Protein AF-A0A915B8T1-F1 (afdb_monomer_lite)

Foldseek 3Di:
DDDDDPPPVVVVVVVVVVVVVVVVVVVVVVVVVVVVVVVVVVVVVVVVVVVVVVVVVVVVVVLVVLQVVFPDDPPDDDDDPVRSVVRSVVVVVVVVVVVCVVVVVDDDDDDDDDDDWDKDWDFDPPPDDDDDRDIDIDTDDDPPPQQQPWDQDPVRDTDGDHDDDDDDDD

InterPro domains:
  IPR011598 Myc-type, basic helix-loop-helix (bHLH) domain [PF00010] (44-95)
  IPR011598 Myc-type, basic helix-loop-helix (bHLH) domain [PS50888] (43-95)
  IPR011598 Myc-type, basic helix-loop-helix (bHLH) domain [SM00353] (49-101)
  IPR036638 Helix-loop-helix DNA-binding domain superfamily [G3DSA:4.10.280.10] (39-107)
  IPR036638 Helix-loop-helix DNA-binding domain superfamily [SSF47459] (42-107)
  IPR050283 E-box Binding Transcriptional Regulators [PTHR23349] (33-138)

Structure (mmCIF, N/CA/C/O backbone):
data_AF-A0A915B8T1-F1
#
_entry.id   AF-A0A915B8T1-F1
#
loop_
_atom_site.group_PDB
_atom_site.id
_atom_site.type_symbol
_atom_site.label_atom_id
_atom_site.label_alt_id
_atom_site.label_comp_id
_atom_site.label_asym_id
_atom_site.label_entity_id
_atom_site.label_seq_id
_atom_site.pdbx_PDB_ins_code
_atom_site.Cartn_x
_atom_site.Cartn_y
_atom_site.Cartn_z
_atom_site.occupancy
_atom_site.B_iso_or_equiv
_atom_site.auth_seq_id
_atom_site.auth_comp_id
_atom_site.auth_asym_id
_atom_site.auth_atom_id
_atom_site.pdbx_PDB_model_num
ATOM 1 N N . MET A 1 1 ? 59.024 -26.993 -67.567 1.00 38.72 1 MET A N 1
ATOM 2 C CA . MET A 1 1 ? 59.458 -25.854 -66.727 1.00 38.72 1 MET A CA 1
ATOM 3 C C . MET A 1 1 ? 58.407 -24.770 -66.913 1.00 38.72 1 MET A C 1
ATOM 5 O O . MET A 1 1 ? 58.178 -24.388 -68.047 1.00 38.72 1 MET A O 1
ATOM 9 N N . GLN A 1 2 ? 57.483 -24.657 -65.951 1.00 44.25 2 GLN A N 1
ATOM 10 C CA . GLN A 1 2 ? 57.445 -23.575 -64.942 1.00 44.25 2 GLN A CA 1
ATOM 11 C C . GLN A 1 2 ? 57.062 -22.229 -65.596 1.00 44.25 2 GLN A C 1
ATOM 13 O O . GLN A 1 2 ? 57.740 -21.796 -66.510 1.00 44.25 2 GLN A O 1
ATOM 18 N N . SER A 1 3 ? 55.990 -21.526 -65.237 1.00 42.97 3 SER A N 1
ATOM 19 C CA . SER A 1 3 ? 55.201 -21.568 -64.009 1.00 42.97 3 SER A CA 1
ATOM 20 C C . SER A 1 3 ? 53.776 -21.079 -64.267 1.00 42.97 3 SER A C 1
ATOM 22 O O . SER A 1 3 ? 53.536 -20.129 -65.010 1.00 42.97 3 SER A O 1
ATOM 24 N N . SER A 1 4 ? 52.844 -21.748 -63.600 1.00 57.84 4 SER A N 1
ATOM 25 C CA . SER A 1 4 ? 51.565 -21.211 -63.153 1.00 57.84 4 SER A CA 1
ATOM 26 C C . SER A 1 4 ? 51.765 -19.958 -62.276 1.00 57.84 4 SER A C 1
ATOM 28 O O . SER A 1 4 ? 52.870 -19.704 -61.809 1.00 57.84 4 SER A O 1
ATOM 30 N N . ASP A 1 5 ? 50.681 -19.209 -62.033 1.00 55.56 5 ASP A N 1
ATOM 31 C CA . ASP A 1 5 ? 50.481 -18.306 -60.870 1.00 55.56 5 ASP A CA 1
ATOM 32 C C . ASP A 1 5 ? 50.249 -16.804 -61.143 1.00 55.56 5 ASP A C 1
ATOM 34 O O . ASP A 1 5 ? 50.301 -15.985 -60.230 1.00 55.56 5 ASP A O 1
ATOM 38 N N . GLY A 1 6 ? 49.830 -16.416 -62.354 1.00 52.06 6 GLY A N 1
ATOM 39 C CA . GLY A 1 6 ? 49.319 -15.052 -62.614 1.00 52.06 6 GLY A CA 1
ATOM 40 C C . GLY A 1 6 ? 47.883 -14.785 -62.116 1.00 52.06 6 GLY A C 1
ATOM 41 O O . GLY A 1 6 ? 47.518 -13.649 -61.819 1.00 52.06 6 GLY A O 1
ATOM 42 N N . PHE A 1 7 ? 47.057 -15.830 -61.980 1.00 52.12 7 PHE A N 1
ATOM 43 C CA . PHE A 1 7 ? 45.662 -15.725 -61.512 1.00 52.12 7 PHE A CA 1
ATOM 44 C C . PHE A 1 7 ? 45.503 -15.871 -59.990 1.00 52.12 7 PHE A C 1
ATOM 46 O O . PHE A 1 7 ? 44.455 -15.527 -59.443 1.00 52.12 7 PHE A O 1
ATOM 53 N N . SER A 1 8 ? 46.544 -16.338 -59.295 1.00 57.72 8 SER A N 1
ATOM 54 C CA . SER A 1 8 ? 46.493 -16.642 -57.861 1.00 57.72 8 SER A CA 1
ATOM 55 C C . SER A 1 8 ? 46.505 -15.371 -57.003 1.00 57.72 8 SER A C 1
ATOM 57 O O . SER A 1 8 ? 45.680 -15.207 -56.107 1.00 57.72 8 SER A O 1
ATOM 59 N N . PHE A 1 9 ? 47.348 -14.392 -57.346 1.00 55.56 9 PHE A N 1
ATOM 60 C CA . PHE A 1 9 ? 47.529 -13.192 -56.521 1.00 55.56 9 PHE A CA 1
ATOM 61 C C . PHE A 1 9 ? 46.304 -12.263 -56.523 1.00 55.56 9 PHE A C 1
ATOM 63 O O . PHE A 1 9 ? 45.905 -11.742 -55.482 1.00 55.56 9 PHE A O 1
ATOM 70 N N . LYS A 1 10 ? 45.651 -12.099 -57.682 1.00 56.44 10 LYS A N 1
ATOM 71 C CA . LYS A 1 10 ? 44.445 -11.264 -57.815 1.00 56.44 10 LYS A CA 1
ATOM 72 C C . LYS A 1 10 ? 43.227 -11.915 -57.146 1.00 56.44 10 LYS A C 1
ATOM 74 O O . LYS A 1 10 ? 42.432 -11.209 -56.535 1.00 56.44 10 LYS A O 1
ATOM 79 N N . ARG A 1 11 ? 43.116 -13.252 -57.194 1.00 57.50 11 ARG A N 1
ATOM 80 C CA . ARG A 1 11 ? 42.087 -14.025 -56.471 1.00 57.50 11 ARG A CA 1
ATOM 81 C C . ARG A 1 11 ? 42.292 -13.936 -54.956 1.00 57.50 11 ARG A C 1
ATOM 83 O O . ARG A 1 11 ? 41.358 -13.612 -54.237 1.00 57.50 11 ARG A O 1
ATOM 90 N N . MET A 1 12 ? 43.530 -14.100 -54.493 1.00 60.31 12 MET A N 1
ATOM 91 C CA . MET A 1 12 ? 43.881 -14.058 -53.073 1.00 60.31 12 MET A CA 1
ATOM 92 C C . MET A 1 12 ? 43.711 -12.656 -52.457 1.00 60.31 12 MET A C 1
ATOM 94 O O . MET A 1 12 ? 43.267 -12.541 -51.316 1.00 60.31 12 MET A O 1
ATOM 98 N N . TYR A 1 13 ? 43.997 -11.585 -53.210 1.00 56.62 13 TYR A N 1
ATOM 99 C CA . TYR A 1 13 ? 43.769 -10.204 -52.762 1.00 56.62 13 TYR A CA 1
ATOM 100 C C . TYR A 1 13 ? 42.272 -9.875 -52.645 1.00 56.62 13 TYR A C 1
ATOM 102 O O . TYR A 1 13 ? 41.837 -9.310 -51.644 1.00 56.62 13 TYR A O 1
ATOM 110 N N . VAL A 1 14 ? 41.458 -10.290 -53.623 1.00 60.22 14 VAL A N 1
ATOM 111 C CA . VAL A 1 14 ? 39.993 -10.133 -53.580 1.00 60.22 14 VAL A CA 1
ATOM 112 C C . VAL A 1 14 ? 39.389 -10.953 -52.430 1.00 60.22 14 VAL A C 1
ATOM 114 O O . VAL A 1 14 ? 38.585 -10.426 -51.659 1.00 60.22 14 VAL A O 1
ATOM 117 N N . ASP A 1 15 ? 39.852 -12.188 -52.219 1.00 59.50 15 ASP A N 1
ATOM 118 C CA . ASP A 1 15 ? 39.432 -13.030 -51.094 1.00 59.50 15 ASP A CA 1
ATOM 119 C C . ASP A 1 15 ? 39.835 -12.431 -49.733 1.00 59.50 15 ASP A C 1
ATOM 121 O O . ASP A 1 15 ? 39.078 -12.540 -48.768 1.00 59.50 15 ASP A O 1
ATOM 125 N N . HIS A 1 16 ? 40.986 -11.754 -49.635 1.00 58.28 16 HIS A N 1
ATOM 126 C CA . HIS A 1 16 ? 41.412 -11.049 -48.420 1.00 58.28 16 HIS A CA 1
ATOM 127 C C . HIS A 1 16 ? 40.513 -9.835 -48.109 1.00 58.28 16 HIS A C 1
ATOM 129 O O . HIS A 1 16 ? 40.117 -9.641 -46.958 1.00 58.28 16 HIS A O 1
ATOM 135 N N . ILE A 1 17 ? 40.106 -9.065 -49.127 1.00 57.09 17 ILE A N 1
ATOM 136 C CA . ILE A 1 17 ? 39.180 -7.927 -48.978 1.00 57.09 17 ILE A CA 1
ATOM 137 C C . ILE A 1 17 ? 37.771 -8.393 -48.569 1.00 57.09 17 ILE A C 1
ATOM 139 O O . ILE A 1 17 ? 37.192 -7.834 -47.636 1.00 57.09 17 ILE A O 1
ATOM 143 N N . HIS A 1 18 ? 37.230 -9.453 -49.184 1.00 56.44 18 HIS A N 1
ATOM 144 C CA . HIS A 1 18 ? 35.924 -10.009 -48.797 1.00 56.44 18 HIS A CA 1
ATOM 145 C C . HIS A 1 18 ? 35.942 -10.651 -47.402 1.00 56.44 18 HIS A C 1
ATOM 147 O O . HIS A 1 18 ? 34.967 -10.526 -46.656 1.00 56.44 18 HIS A O 1
ATOM 153 N N . ARG A 1 19 ? 37.053 -11.291 -47.008 1.00 52.97 19 ARG A N 1
ATOM 154 C CA . ARG A 1 19 ? 37.234 -11.859 -45.662 1.00 52.97 19 ARG A CA 1
ATOM 155 C C . ARG A 1 19 ? 37.284 -10.760 -44.595 1.00 52.97 19 ARG A C 1
ATOM 157 O O . ARG A 1 19 ? 36.592 -10.875 -43.588 1.00 52.97 19 ARG A O 1
ATOM 164 N N . ASN A 1 20 ? 37.992 -9.658 -44.847 1.00 51.53 20 ASN A N 1
ATOM 165 C CA . ASN A 1 20 ? 38.038 -8.506 -43.938 1.00 51.53 20 ASN A CA 1
ATOM 166 C C . ASN A 1 20 ? 36.693 -7.754 -43.859 1.00 51.53 20 ASN A C 1
ATOM 168 O O . ASN A 1 20 ? 36.272 -7.359 -42.771 1.00 51.53 20 ASN A O 1
ATOM 172 N N . ALA A 1 21 ? 35.962 -7.625 -44.974 1.00 58.53 21 ALA A N 1
ATOM 173 C CA . ALA A 1 21 ? 34.610 -7.056 -44.991 1.00 58.53 21 ALA A CA 1
ATOM 174 C C . ALA A 1 21 ? 33.585 -7.939 -44.248 1.00 58.53 21 ALA A C 1
ATOM 176 O O . ALA A 1 21 ? 32.728 -7.431 -43.526 1.00 58.53 21 ALA A O 1
ATOM 177 N N . SER A 1 22 ? 33.696 -9.267 -44.370 1.00 59.44 22 SER A N 1
ATOM 178 C CA . SER A 1 22 ? 32.875 -10.242 -43.637 1.00 59.44 22 SER A CA 1
ATOM 179 C C . SER A 1 22 ? 33.086 -10.149 -42.120 1.00 59.44 22 SER A C 1
ATOM 181 O O . SER A 1 22 ? 32.117 -10.084 -41.360 1.00 59.44 22 SER A O 1
ATOM 183 N N . VAL A 1 23 ? 34.342 -10.036 -41.670 1.00 61.66 23 VAL A N 1
ATOM 184 C CA . VAL A 1 23 ? 34.683 -9.858 -40.248 1.00 61.66 23 VAL A CA 1
ATOM 185 C C . VAL A 1 23 ? 34.168 -8.515 -39.709 1.00 61.66 23 VAL A C 1
ATOM 187 O O . VAL A 1 23 ? 33.579 -8.475 -38.626 1.00 61.66 23 VAL A O 1
ATOM 190 N N . GLY A 1 24 ? 34.294 -7.426 -40.478 1.00 65.31 24 GLY A N 1
ATOM 191 C CA . GLY A 1 24 ? 33.720 -6.120 -40.125 1.00 65.31 24 GLY A CA 1
ATOM 192 C C . GLY A 1 24 ? 32.191 -6.152 -39.990 1.00 65.31 24 GLY A C 1
ATOM 193 O O . GLY A 1 24 ? 31.633 -5.646 -39.012 1.00 65.31 24 GLY A O 1
ATOM 194 N N . ASN A 1 25 ? 31.507 -6.828 -40.916 1.00 73.19 25 ASN A N 1
ATOM 195 C CA . ASN A 1 25 ? 30.053 -7.001 -40.886 1.00 73.19 25 ASN A CA 1
ATOM 196 C C . ASN A 1 25 ? 29.586 -7.875 -39.710 1.00 73.19 25 ASN A C 1
ATOM 198 O O . ASN A 1 25 ? 28.577 -7.561 -39.070 1.00 73.19 25 ASN A O 1
ATOM 202 N N . ALA A 1 26 ? 30.331 -8.931 -39.372 1.00 75.19 26 ALA A N 1
ATOM 203 C CA . ALA A 1 26 ? 30.049 -9.784 -38.220 1.00 75.19 26 ALA A CA 1
ATOM 204 C C . ALA A 1 26 ? 30.189 -9.021 -36.890 1.00 75.19 26 ALA A C 1
ATOM 206 O O . ALA A 1 26 ? 29.285 -9.082 -36.052 1.00 75.19 26 ALA A O 1
ATOM 207 N N . CYS A 1 27 ? 31.255 -8.231 -36.718 1.00 74.69 27 CYS A N 1
ATOM 208 C CA . CYS A 1 27 ? 31.440 -7.368 -35.545 1.00 74.69 27 CYS A CA 1
ATOM 209 C C . CYS A 1 27 ? 30.284 -6.371 -35.372 1.00 74.69 27 CYS A C 1
ATOM 211 O O . CYS A 1 27 ? 29.741 -6.227 -34.272 1.00 74.69 27 CYS A O 1
ATOM 213 N N . MET A 1 28 ? 29.845 -5.732 -36.460 1.00 77.75 28 MET A N 1
ATOM 214 C CA . MET A 1 28 ? 28.711 -4.802 -36.435 1.00 77.75 28 MET A CA 1
ATOM 215 C C . MET A 1 28 ? 27.384 -5.504 -36.095 1.00 77.75 28 MET A C 1
ATOM 217 O O . MET A 1 28 ? 26.573 -4.964 -35.339 1.00 77.75 28 MET A O 1
ATOM 221 N N . ALA A 1 29 ? 27.161 -6.727 -36.586 1.00 75.75 29 ALA A N 1
ATOM 222 C CA . ALA A 1 29 ? 25.974 -7.521 -36.264 1.00 75.75 29 ALA A CA 1
ATOM 223 C C . ALA A 1 29 ? 25.945 -7.985 -34.794 1.00 75.75 29 ALA A C 1
ATOM 225 O O . ALA A 1 29 ? 24.892 -7.927 -34.150 1.00 75.75 29 ALA A O 1
ATOM 226 N N . ILE A 1 30 ? 27.090 -8.396 -34.237 1.00 74.88 30 ILE A N 1
ATOM 227 C CA . ILE A 1 30 ? 27.229 -8.764 -32.818 1.00 74.88 30 ILE A CA 1
ATOM 228 C C . ILE A 1 30 ? 26.944 -7.551 -31.926 1.00 74.88 30 ILE A C 1
ATOM 230 O O . ILE A 1 30 ? 26.189 -7.664 -30.957 1.00 74.88 30 ILE A O 1
ATOM 234 N N . ARG A 1 31 ? 27.477 -6.373 -32.280 1.00 74.31 31 ARG A N 1
ATOM 235 C CA . ARG A 1 31 ? 27.239 -5.137 -31.524 1.00 74.31 31 ARG A CA 1
ATOM 236 C C . ARG A 1 31 ? 25.763 -4.738 -31.527 1.00 74.31 31 ARG A C 1
ATOM 238 O O . ARG A 1 31 ? 25.204 -4.519 -30.458 1.00 74.31 31 ARG A O 1
ATOM 245 N N . ARG A 1 32 ? 25.098 -4.786 -32.688 1.00 74.06 32 ARG A N 1
ATOM 246 C CA . ARG A 1 32 ? 23.647 -4.540 -32.809 1.00 74.06 32 ARG A CA 1
ATOM 247 C C . ARG A 1 32 ? 22.803 -5.533 -32.008 1.00 74.06 32 ARG A C 1
ATOM 249 O O . ARG A 1 32 ? 21.825 -5.133 -31.384 1.00 74.06 32 ARG A O 1
ATOM 256 N N . ARG A 1 33 ? 23.160 -6.825 -31.983 1.00 73.69 33 ARG A N 1
ATOM 257 C CA . ARG A 1 33 ? 22.471 -7.818 -31.133 1.00 73.69 33 ARG A CA 1
ATOM 258 C C . ARG A 1 33 ? 22.657 -7.517 -29.646 1.00 73.69 33 ARG A C 1
ATOM 260 O O . ARG A 1 33 ? 21.688 -7.613 -28.898 1.00 73.69 33 ARG A O 1
ATOM 267 N N . LYS A 1 34 ? 23.860 -7.119 -29.222 1.00 72.81 34 LYS A N 1
ATOM 268 C CA . LYS A 1 34 ? 24.146 -6.724 -27.833 1.00 72.81 34 LYS A CA 1
ATOM 269 C C . LYS A 1 34 ? 23.391 -5.454 -27.430 1.00 72.81 34 LYS A C 1
ATOM 271 O O . LYS A 1 34 ? 22.813 -5.417 -26.348 1.00 72.81 34 LYS A O 1
ATOM 276 N N . GLU A 1 35 ? 23.335 -4.454 -28.305 1.00 72.06 35 GLU A N 1
ATOM 277 C CA . GLU A 1 35 ? 22.551 -3.225 -28.116 1.00 72.06 35 GLU A CA 1
ATOM 278 C C . GLU A 1 35 ? 21.050 -3.548 -28.015 1.00 72.06 35 GLU A C 1
ATOM 280 O O . GLU A 1 35 ? 20.410 -3.184 -27.031 1.00 72.06 35 GLU A O 1
ATOM 285 N N . LYS A 1 36 ? 20.512 -4.359 -28.935 1.00 73.62 36 LYS A N 1
ATOM 286 C CA . LYS A 1 36 ? 19.110 -4.809 -28.901 1.00 73.62 36 LYS A CA 1
ATOM 287 C C . LYS A 1 36 ? 18.789 -5.633 -27.647 1.00 73.62 36 LYS A C 1
ATOM 289 O O . LYS A 1 36 ? 17.733 -5.455 -27.046 1.00 73.62 36 LYS A O 1
ATOM 294 N N . SER A 1 37 ? 19.708 -6.492 -27.202 1.00 81.38 37 SER A N 1
ATOM 295 C CA . SER A 1 37 ? 19.582 -7.236 -25.941 1.00 81.38 37 SER A CA 1
ATOM 296 C C . SER A 1 37 ? 19.590 -6.307 -24.721 1.00 81.38 37 SER A C 1
ATOM 298 O O . SER A 1 37 ? 18.810 -6.504 -23.789 1.00 81.38 37 SER A O 1
ATOM 300 N N . SER A 1 38 ? 20.436 -5.274 -24.730 1.00 87.69 38 SER A N 1
ATOM 301 C CA . SER A 1 38 ? 20.497 -4.248 -23.682 1.00 87.69 38 SER A CA 1
ATOM 302 C C . SER A 1 38 ? 19.210 -3.419 -23.621 1.00 87.69 38 SER A C 1
ATOM 304 O O . SER A 1 38 ? 18.690 -3.139 -22.540 1.00 87.69 38 SER A O 1
ATOM 306 N N . GLU A 1 39 ? 18.628 -3.078 -24.772 1.00 89.75 39 GLU A N 1
ATOM 307 C CA . GLU A 1 39 ? 17.337 -2.392 -24.848 1.00 89.75 39 GLU A CA 1
ATOM 308 C C . GLU A 1 39 ? 16.194 -3.236 -24.281 1.00 89.75 39 GLU A C 1
ATOM 310 O O . GLU A 1 39 ? 15.382 -2.722 -23.508 1.00 89.75 39 GLU A O 1
ATOM 315 N N . VAL A 1 40 ? 16.134 -4.528 -24.622 1.00 89.75 40 VAL A N 1
ATOM 316 C CA . VAL A 1 40 ? 15.124 -5.455 -24.085 1.00 89.75 40 VAL A CA 1
ATOM 317 C C . VAL A 1 40 ? 15.256 -5.570 -22.566 1.00 89.75 40 VAL A C 1
ATOM 319 O O . VAL A 1 40 ? 14.264 -5.394 -21.857 1.00 89.75 40 VAL A O 1
ATOM 322 N N . MET A 1 41 ? 16.474 -5.759 -22.053 1.00 91.94 41 MET A N 1
ATOM 323 C CA . MET A 1 41 ? 16.747 -5.782 -20.612 1.00 91.94 41 MET A CA 1
ATOM 324 C C . MET A 1 41 ? 16.321 -4.467 -19.936 1.00 91.94 41 MET A C 1
ATOM 326 O O . MET A 1 41 ? 15.676 -4.474 -18.887 1.00 91.94 41 MET A O 1
ATOM 330 N N . ASN A 1 42 ? 16.614 -3.317 -20.550 1.00 94.25 42 ASN A N 1
ATOM 331 C CA . ASN A 1 42 ? 16.199 -2.017 -20.028 1.00 94.25 42 ASN A CA 1
ATOM 332 C C . ASN A 1 42 ? 14.675 -1.849 -20.005 1.00 94.25 42 ASN A C 1
ATOM 334 O O . ASN A 1 42 ? 14.142 -1.306 -19.035 1.00 94.25 42 ASN A O 1
ATOM 338 N N . ARG A 1 43 ? 13.958 -2.325 -21.029 1.00 94.50 43 ARG A N 1
ATOM 339 C CA . ARG A 1 43 ? 12.485 -2.320 -21.047 1.00 94.50 43 ARG A CA 1
ATOM 340 C C . ARG A 1 43 ? 11.913 -3.208 -19.945 1.00 94.50 43 ARG A C 1
ATOM 342 O O . ARG A 1 43 ? 11.014 -2.769 -19.232 1.00 94.50 43 ARG A O 1
ATOM 349 N N . GLN A 1 44 ? 12.464 -4.406 -19.753 1.00 95.06 44 GLN A N 1
ATOM 350 C CA . GLN A 1 44 ? 12.051 -5.318 -18.682 1.00 95.06 44 GLN A CA 1
ATOM 351 C C . GLN A 1 44 ? 12.276 -4.707 -17.297 1.00 95.06 44 GLN A C 1
ATOM 353 O O . GLN A 1 44 ? 11.366 -4.723 -16.469 1.00 95.06 44 GLN A O 1
ATOM 358 N N . ARG A 1 45 ? 13.443 -4.094 -17.067 1.00 96.50 45 ARG A N 1
ATOM 359 C CA . ARG A 1 45 ? 13.752 -3.386 -15.819 1.00 96.50 45 ARG A CA 1
ATOM 360 C C . ARG A 1 45 ? 12.787 -2.229 -15.567 1.00 96.50 45 ARG A C 1
ATOM 362 O O . ARG A 1 45 ? 12.251 -2.114 -14.471 1.00 96.50 45 ARG A O 1
ATOM 369 N N . LYS A 1 46 ? 12.506 -1.399 -16.580 1.00 97.38 46 LYS A N 1
ATOM 370 C CA . LYS A 1 46 ? 11.514 -0.313 -16.474 1.00 97.38 46 LYS A CA 1
ATOM 371 C C . LYS A 1 46 ? 10.121 -0.851 -16.135 1.00 97.38 46 LYS A C 1
ATOM 373 O O . LYS A 1 46 ? 9.472 -0.322 -15.238 1.00 97.38 46 LYS A O 1
ATOM 378 N N . ALA A 1 47 ? 9.687 -1.921 -16.801 1.00 97.31 47 ALA A N 1
ATOM 379 C CA . ALA A 1 47 ? 8.402 -2.556 -16.526 1.00 97.31 47 ALA A CA 1
ATOM 380 C C . ALA A 1 47 ? 8.335 -3.139 -15.103 1.00 97.31 47 ALA A C 1
ATOM 382 O O . ALA A 1 47 ? 7.317 -2.993 -14.429 1.00 97.31 47 ALA A O 1
ATOM 383 N N . ALA A 1 48 ? 9.414 -3.763 -14.623 1.00 96.94 48 ALA A N 1
ATOM 384 C CA . ALA A 1 48 ? 9.507 -4.272 -13.257 1.00 96.94 48 ALA A CA 1
ATOM 385 C C . ALA A 1 48 ? 9.440 -3.144 -12.217 1.00 96.94 48 ALA A C 1
ATOM 387 O O . ALA A 1 48 ? 8.643 -3.227 -11.284 1.00 96.94 48 ALA A O 1
ATOM 388 N N . ASN A 1 49 ? 10.196 -2.062 -12.423 1.00 98.31 49 ASN A N 1
ATOM 389 C CA . ASN A 1 49 ? 10.178 -0.894 -11.544 1.00 98.31 49 ASN A CA 1
ATOM 390 C C . ASN A 1 49 ? 8.786 -0.260 -11.470 1.00 98.31 49 ASN A C 1
ATOM 392 O O . ASN A 1 49 ? 8.329 0.100 -10.389 1.00 98.31 49 ASN A O 1
ATOM 396 N N . GLU A 1 50 ? 8.085 -0.155 -12.601 1.00 98.12 50 GLU A N 1
ATOM 397 C CA . GLU A 1 50 ? 6.729 0.394 -12.628 1.00 98.12 50 GLU A CA 1
ATOM 398 C C . GLU A 1 50 ? 5.732 -0.497 -11.874 1.00 98.12 50 GLU A C 1
ATOM 400 O O . GLU A 1 50 ? 4.878 0.009 -11.144 1.00 98.12 50 GLU A O 1
ATOM 405 N N . ARG A 1 51 ? 5.853 -1.826 -11.987 1.00 98.38 51 ARG A N 1
ATOM 406 C CA . ARG A 1 51 ? 5.035 -2.760 -11.196 1.00 98.38 51 ARG A CA 1
ATOM 407 C C . ARG A 1 51 ? 5.277 -2.595 -9.701 1.00 98.38 51 ARG A C 1
ATOM 409 O O . ARG A 1 51 ? 4.310 -2.494 -8.948 1.00 98.38 51 ARG A O 1
ATOM 416 N N . GLU A 1 52 ? 6.535 -2.516 -9.274 1.00 98.06 52 GLU A N 1
ATOM 417 C CA . GLU A 1 52 ? 6.853 -2.333 -7.856 1.00 98.06 52 GLU A CA 1
ATOM 418 C C . GLU A 1 52 ? 6.384 -0.966 -7.347 1.00 98.06 52 GLU A C 1
ATOM 420 O O . GLU A 1 52 ? 5.803 -0.869 -6.268 1.00 98.06 52 GLU A O 1
ATOM 425 N N . ARG A 1 53 ? 6.510 0.089 -8.160 1.00 98.56 53 ARG A N 1
ATOM 426 C CA . ARG A 1 53 ? 5.967 1.414 -7.836 1.00 98.56 53 ARG A CA 1
ATOM 427 C C . ARG A 1 53 ? 4.453 1.366 -7.627 1.00 98.56 53 ARG A C 1
ATOM 429 O O . ARG A 1 53 ? 3.952 1.938 -6.659 1.00 98.56 53 ARG A O 1
ATOM 436 N N . LYS A 1 54 ? 3.718 0.660 -8.495 1.00 98.38 54 LYS A N 1
ATOM 437 C CA . LYS A 1 54 ? 2.267 0.449 -8.347 1.00 98.38 54 LYS A CA 1
ATOM 438 C C . LYS A 1 54 ? 1.932 -0.351 -7.088 1.00 98.38 54 LYS A C 1
ATOM 440 O O . LYS A 1 54 ? 1.046 0.058 -6.338 1.00 98.38 54 LYS A O 1
ATOM 445 N N . ARG A 1 55 ? 2.664 -1.436 -6.817 1.00 98.38 55 ARG A N 1
ATOM 446 C CA . ARG A 1 55 ? 2.513 -2.239 -5.593 1.00 98.38 55 ARG A CA 1
ATOM 447 C C . ARG A 1 55 ? 2.717 -1.378 -4.344 1.00 98.38 55 ARG A C 1
ATOM 449 O O . ARG A 1 55 ? 1.846 -1.347 -3.477 1.00 98.38 55 ARG A O 1
ATOM 456 N N . MET A 1 56 ? 3.802 -0.608 -4.288 1.00 98.50 56 MET A N 1
ATOM 457 C CA . MET A 1 56 ? 4.105 0.279 -3.163 1.00 98.50 56 MET A CA 1
ATOM 458 C C . MET A 1 56 ? 3.076 1.410 -3.016 1.00 98.50 56 MET A C 1
A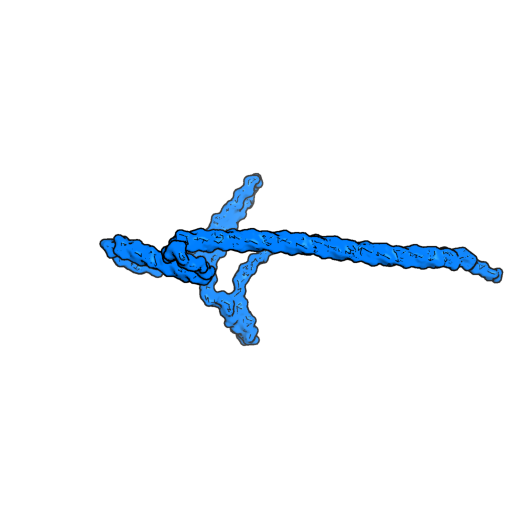TOM 460 O O . MET A 1 56 ? 2.683 1.745 -1.901 1.00 98.50 56 MET A O 1
ATOM 464 N N . CYS A 1 57 ? 2.580 1.970 -4.126 1.00 98.12 57 CYS A N 1
ATOM 465 C CA . CYS A 1 57 ? 1.491 2.949 -4.107 1.00 98.12 57 CYS A CA 1
ATOM 466 C C . CYS A 1 57 ? 0.217 2.362 -3.480 1.00 98.12 57 CYS A C 1
ATOM 468 O O . CYS A 1 57 ? -0.400 3.014 -2.639 1.00 98.12 57 CYS A O 1
ATOM 470 N N . SER A 1 58 ? -0.147 1.122 -3.826 1.00 98.19 58 SER A N 1
ATOM 471 C CA . SER A 1 58 ? -1.288 0.424 -3.219 1.00 98.19 58 SER A CA 1
ATOM 472 C C . SER A 1 58 ? -1.108 0.229 -1.711 1.00 98.19 58 SER A C 1
ATOM 474 O O . SER A 1 58 ? -2.034 0.483 -0.943 1.00 98.19 58 SER A O 1
ATOM 476 N N . ILE A 1 59 ? 0.094 -0.155 -1.273 1.00 97.88 59 ILE A N 1
ATOM 477 C CA . ILE A 1 59 ? 0.421 -0.295 0.154 1.00 97.88 59 ILE A CA 1
ATOM 478 C C . ILE A 1 59 ? 0.284 1.052 0.872 1.00 97.88 59 ILE A C 1
ATOM 480 O O . ILE A 1 59 ? -0.371 1.136 1.908 1.00 97.88 59 ILE A O 1
ATOM 484 N N . ASN A 1 60 ? 0.851 2.122 0.310 1.00 97.56 60 ASN A N 1
ATOM 485 C CA . ASN A 1 60 ? 0.783 3.454 0.912 1.00 97.56 60 ASN A CA 1
ATOM 486 C C . ASN A 1 60 ? -0.666 3.966 1.010 1.00 97.56 60 ASN A C 1
ATOM 488 O O . ASN A 1 60 ? -1.039 4.505 2.047 1.00 97.56 60 ASN A O 1
ATOM 492 N N . LYS A 1 61 ? -1.508 3.703 -0.001 1.00 97.56 61 LYS A N 1
ATOM 493 C CA . LYS A 1 61 ? -2.955 3.981 0.069 1.00 97.56 61 LYS A CA 1
ATOM 494 C C . LYS A 1 61 ? -3.636 3.216 1.210 1.00 97.56 61 LYS A C 1
ATOM 496 O O . LYS A 1 61 ? -4.524 3.759 1.860 1.00 97.56 61 LYS A O 1
ATOM 501 N N . GLY A 1 62 ? -3.233 1.970 1.464 1.00 97.81 62 GLY A N 1
ATOM 502 C CA . GLY A 1 62 ? -3.695 1.196 2.619 1.00 97.81 62 GLY A CA 1
ATOM 503 C C . GLY A 1 62 ? -3.304 1.842 3.952 1.00 97.81 62 GLY A C 1
ATOM 504 O O . GLY A 1 62 ? -4.150 1.989 4.829 1.00 97.81 62 GLY A O 1
ATOM 505 N N . PHE A 1 63 ? -2.059 2.311 4.074 1.00 97.56 63 PHE A N 1
ATOM 506 C CA . PHE A 1 63 ? -1.599 3.058 5.251 1.00 97.56 63 PHE A CA 1
ATOM 507 C C . PHE A 1 63 ? -2.389 4.352 5.475 1.00 97.56 63 PHE A C 1
ATOM 509 O O . PHE A 1 63 ? -2.722 4.667 6.612 1.00 97.56 63 PHE A O 1
ATOM 516 N N . ASP A 1 64 ? -2.715 5.093 4.416 1.00 95.44 64 ASP A N 1
ATOM 517 C CA . ASP A 1 64 ? -3.522 6.311 4.541 1.00 95.44 64 ASP A CA 1
ATOM 518 C C . ASP A 1 64 ? -4.941 6.000 5.029 1.00 95.44 64 ASP A C 1
ATOM 520 O O . ASP A 1 64 ? -5.437 6.669 5.932 1.00 95.44 64 ASP A O 1
ATOM 524 N N . LYS A 1 65 ? -5.567 4.932 4.517 1.00 95.94 65 LYS A N 1
ATOM 525 C CA . LYS A 1 65 ? -6.864 4.459 5.027 1.00 95.94 65 LYS A CA 1
ATOM 526 C C . LYS A 1 65 ? -6.798 4.042 6.494 1.00 95.94 65 LYS A C 1
ATOM 528 O O . LYS A 1 65 ? -7.743 4.309 7.227 1.00 95.94 65 LYS A O 1
ATOM 533 N N . LEU A 1 66 ? -5.709 3.395 6.909 1.00 96.75 66 LEU A N 1
ATOM 534 C CA . LEU A 1 66 ? -5.507 3.013 8.304 1.00 96.75 66 LEU A CA 1
ATOM 535 C C . LEU A 1 66 ? -5.427 4.252 9.201 1.00 96.75 66 LEU A C 1
ATOM 537 O O . LEU A 1 66 ? -6.134 4.304 10.197 1.00 96.75 66 LEU A O 1
ATOM 541 N N . ARG A 1 67 ? -4.658 5.279 8.810 1.00 95.50 67 ARG A N 1
ATOM 542 C CA . ARG A 1 67 ? -4.550 6.542 9.566 1.00 95.50 67 ARG A CA 1
ATOM 543 C C . ARG A 1 67 ? -5.897 7.220 9.791 1.00 95.50 67 ARG A C 1
ATOM 545 O O . ARG A 1 67 ? -6.129 7.725 10.875 1.00 95.50 67 ARG A O 1
ATOM 552 N N . LEU A 1 68 ? -6.797 7.178 8.808 1.00 93.69 68 LEU A N 1
ATOM 553 C CA . LEU A 1 68 ? -8.149 7.740 8.941 1.00 93.69 68 LEU A CA 1
ATOM 554 C C . LEU A 1 68 ? -9.018 7.028 9.989 1.00 93.69 68 LEU A C 1
ATOM 556 O O . LEU A 1 68 ? -10.052 7.559 10.378 1.00 93.69 68 LEU A O 1
ATOM 560 N N . ARG A 1 69 ? -8.651 5.808 10.398 1.00 94.50 69 ARG A N 1
ATOM 561 C CA . ARG A 1 69 ? -9.347 5.048 11.446 1.00 94.50 69 ARG A CA 1
ATOM 562 C C . ARG A 1 69 ? -8.714 5.220 12.818 1.00 94.50 69 ARG A C 1
ATOM 564 O O . ARG A 1 69 ? -9.303 4.767 13.792 1.00 94.50 69 ARG A O 1
ATOM 571 N N . LEU A 1 70 ? -7.527 5.815 12.887 1.00 94.44 70 LEU A N 1
ATOM 572 C CA . LEU A 1 70 ? -6.852 6.036 14.151 1.00 94.44 70 LEU A CA 1
ATOM 573 C C . LEU A 1 70 ? -7.419 7.280 14.839 1.00 94.44 70 LEU A C 1
ATOM 575 O O . LEU A 1 70 ? -7.736 8.263 14.164 1.00 94.44 70 LEU A O 1
ATOM 579 N N . PRO A 1 71 ? -7.533 7.258 16.174 1.00 90.50 71 PRO A N 1
ATOM 580 C CA . PRO A 1 71 ? -7.909 8.432 16.942 1.00 90.50 71 PRO A CA 1
ATOM 581 C C . PRO A 1 71 ? -6.732 9.421 16.958 1.00 90.50 71 PRO A C 1
ATOM 583 O O . PRO A 1 71 ? -5.851 9.343 17.809 1.00 90.50 71 PRO A O 1
ATOM 586 N N . THR A 1 72 ? -6.703 10.336 15.988 1.00 85.06 72 THR A N 1
ATOM 587 C CA . THR A 1 72 ? -5.692 11.403 15.871 1.00 85.06 72 THR A CA 1
ATOM 588 C C . THR A 1 72 ? -6.346 12.772 15.819 1.00 85.06 72 THR A C 1
ATOM 590 O O . THR A 1 72 ? -7.453 12.911 15.289 1.00 85.06 72 T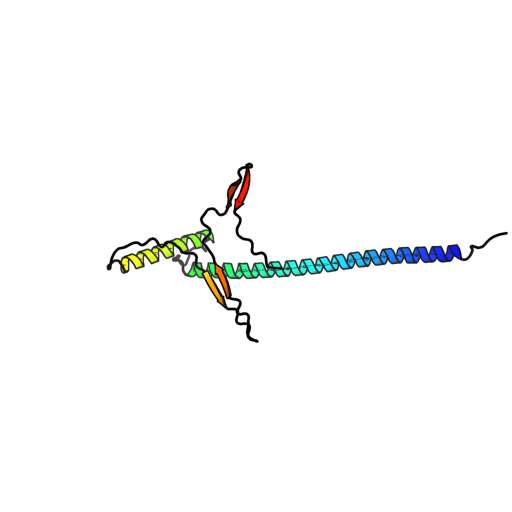HR A O 1
ATOM 593 N N . MET A 1 73 ? -5.650 13.800 16.301 1.00 78.56 73 MET A N 1
ATOM 594 C CA . MET A 1 73 ? -6.187 15.159 16.265 1.00 78.56 73 MET A CA 1
ATOM 595 C C . MET A 1 73 ? -6.188 15.701 14.821 1.00 78.56 73 MET A C 1
ATOM 597 O O . MET A 1 73 ? -5.246 15.454 14.067 1.00 78.56 73 MET A O 1
ATOM 601 N N . PRO A 1 74 ? -7.206 16.477 14.404 1.00 67.94 74 PRO A N 1
ATOM 602 C CA . PRO A 1 74 ? -7.373 16.911 13.009 1.00 67.94 74 PRO A CA 1
ATOM 603 C C . PRO A 1 74 ? -6.230 17.787 12.460 1.00 67.94 74 PRO A C 1
ATOM 605 O O . PRO A 1 74 ? -6.057 17.871 11.246 1.00 67.94 74 PRO A O 1
ATOM 608 N N . TYR A 1 75 ? -5.432 18.409 13.334 1.00 73.69 75 TYR A N 1
ATOM 609 C CA . TYR A 1 75 ? -4.272 19.239 12.972 1.00 73.69 75 TYR A CA 1
ATOM 610 C C . TYR A 1 75 ? -2.928 18.541 13.205 1.00 73.69 75 TYR A C 1
ATOM 612 O O . TYR A 1 75 ? -1.869 19.159 13.097 1.00 73.69 75 TYR A O 1
ATOM 620 N N . GLU A 1 76 ? -2.952 17.261 13.562 1.00 79.56 76 GLU A N 1
ATOM 621 C CA . GLU A 1 76 ? -1.749 16.520 13.890 1.00 79.56 76 GLU A CA 1
ATOM 622 C C . GLU A 1 76 ? -0.975 16.131 12.628 1.00 79.56 76 GLU A C 1
ATOM 624 O O . GLU A 1 76 ? -1.524 15.854 11.555 1.00 79.56 76 GLU A O 1
ATOM 629 N N . LYS A 1 77 ? 0.353 16.126 12.745 1.00 83.62 77 LYS A N 1
ATOM 630 C CA . LYS A 1 77 ? 1.241 15.721 11.657 1.00 83.62 77 LYS A CA 1
ATOM 631 C C . LYS A 1 77 ? 0.932 14.277 11.242 1.00 83.62 77 LYS A C 1
ATOM 633 O O . LYS A 1 77 ? 0.700 13.414 12.082 1.00 83.62 77 LYS A O 1
ATOM 638 N N . LYS A 1 78 ? 1.031 13.981 9.937 1.00 88.56 78 LYS A N 1
ATOM 639 C CA . LYS A 1 78 ? 0.915 12.605 9.419 1.00 88.56 78 LYS A CA 1
ATOM 640 C C . LYS A 1 78 ? 1.845 11.649 10.178 1.00 88.56 78 LYS A C 1
ATOM 642 O O . LYS A 1 78 ? 3.066 11.811 10.131 1.00 88.56 78 LYS A O 1
ATOM 647 N N . LEU A 1 79 ? 1.259 10.624 10.795 1.00 90.88 79 LEU A N 1
ATOM 648 C CA . LEU A 1 79 ? 1.983 9.589 11.532 1.00 90.88 79 LEU A CA 1
ATOM 649 C C . LEU A 1 79 ? 2.979 8.829 10.649 1.00 90.88 79 LEU A C 1
ATOM 651 O O . LEU A 1 79 ? 2.674 8.455 9.504 1.00 90.88 79 LEU A O 1
ATOM 655 N N . SER A 1 80 ? 4.154 8.527 11.210 1.00 95.69 80 SER A N 1
ATOM 656 C CA . SER A 1 80 ? 5.144 7.666 10.556 1.00 95.69 80 SER A CA 1
ATOM 657 C C . SER A 1 80 ? 4.580 6.254 10.345 1.00 95.69 80 SER A C 1
ATOM 659 O O . SER A 1 80 ? 3.581 5.871 10.957 1.00 95.69 80 SER A O 1
ATOM 661 N N . LYS A 1 81 ? 5.192 5.448 9.466 1.00 96.00 81 LYS A N 1
ATOM 662 C CA . LYS A 1 81 ? 4.742 4.058 9.250 1.00 96.00 81 LYS A CA 1
ATOM 663 C C . LYS A 1 81 ? 4.786 3.244 10.544 1.00 96.00 81 LYS A C 1
ATOM 665 O O . LYS A 1 81 ? 3.854 2.496 10.805 1.00 96.00 81 LYS A O 1
ATOM 670 N N . MET A 1 82 ? 5.834 3.419 11.348 1.00 97.25 82 MET A N 1
ATOM 671 C CA . MET A 1 82 ? 5.977 2.718 12.622 1.00 97.25 82 MET A CA 1
ATOM 672 C C . MET A 1 82 ? 4.915 3.169 13.624 1.00 97.25 82 MET A C 1
ATOM 674 O O . MET A 1 82 ? 4.253 2.324 14.217 1.00 97.25 82 MET A O 1
ATOM 678 N N . ASP A 1 83 ? 4.706 4.477 13.762 1.00 95.12 83 ASP A N 1
ATOM 679 C CA . ASP A 1 83 ? 3.739 5.007 14.731 1.00 95.12 83 ASP A CA 1
ATOM 680 C C . ASP A 1 83 ? 2.307 4.651 14.335 1.00 95.12 83 ASP A C 1
ATOM 682 O O . ASP A 1 83 ? 1.519 4.257 15.185 1.00 95.12 83 ASP A O 1
ATOM 686 N N . THR A 1 84 ? 1.998 4.668 13.032 1.00 96.50 84 THR A N 1
ATOM 687 C CA . THR A 1 84 ? 0.699 4.210 12.508 1.00 96.50 84 THR A CA 1
ATOM 688 C C . THR A 1 84 ? 0.429 2.757 12.916 1.00 96.50 84 THR A C 1
ATOM 690 O O . THR A 1 84 ? -0.680 2.431 13.325 1.00 96.50 84 THR A O 1
ATOM 693 N N . LEU A 1 85 ? 1.431 1.873 12.822 1.00 97.94 85 LEU A N 1
ATOM 694 C CA . LEU A 1 85 ? 1.274 0.468 13.214 1.00 97.94 85 LEU A CA 1
ATOM 695 C C . LEU A 1 85 ? 1.128 0.310 14.731 1.00 97.94 85 LEU A C 1
ATOM 697 O O . LEU A 1 85 ? 0.251 -0.426 15.175 1.00 97.94 85 LEU A O 1
ATOM 701 N N . LYS A 1 86 ? 1.953 1.010 15.520 1.00 96.50 86 LYS A N 1
ATOM 702 C CA . LYS A 1 86 ? 1.874 0.979 16.988 1.00 96.50 86 LYS A CA 1
ATOM 703 C C . LYS A 1 86 ? 0.507 1.449 17.479 1.00 96.50 86 LYS A C 1
ATOM 705 O O . LYS A 1 86 ? -0.145 0.733 18.232 1.00 96.50 86 LYS A O 1
ATOM 710 N N . GLN A 1 87 ? 0.051 2.598 16.987 1.00 95.94 87 GLN A N 1
ATOM 711 C CA . GLN A 1 87 ? -1.223 3.182 17.387 1.00 95.94 87 GLN A CA 1
ATOM 712 C C . GLN A 1 87 ? -2.413 2.331 16.924 1.00 95.94 87 GLN A C 1
ATOM 714 O O . GLN A 1 87 ? -3.392 2.221 17.650 1.00 95.94 87 GLN A O 1
ATOM 719 N N . ALA A 1 88 ? -2.329 1.659 15.769 1.00 97.75 88 ALA A N 1
ATOM 720 C CA . ALA A 1 88 ? -3.361 0.712 15.342 1.00 97.75 88 ALA A CA 1
ATOM 721 C C . ALA A 1 88 ? -3.494 -0.485 16.294 1.00 97.75 88 ALA A C 1
ATOM 723 O O . ALA A 1 88 ? -4.608 -0.854 16.657 1.00 97.75 88 ALA A O 1
ATOM 724 N N . ILE A 1 89 ? -2.368 -1.079 16.704 1.00 97.69 89 ILE A N 1
ATOM 725 C CA . ILE A 1 89 ? -2.359 -2.198 17.657 1.00 97.69 89 ILE A CA 1
ATOM 726 C C . ILE A 1 89 ? -2.955 -1.750 18.991 1.00 97.69 89 ILE A C 1
ATOM 728 O O . ILE A 1 89 ? -3.841 -2.416 19.523 1.00 97.69 89 ILE A O 1
ATOM 732 N N . GLU A 1 90 ? -2.497 -0.610 19.505 1.00 96.81 90 GLU A N 1
ATOM 733 C CA . GLU A 1 90 ? -2.988 -0.058 20.763 1.00 96.81 90 GLU A CA 1
ATOM 734 C C . GLU A 1 90 ? -4.489 0.249 20.694 1.00 96.81 90 GLU A C 1
ATOM 736 O O . GLU A 1 90 ? -5.236 -0.125 21.594 1.00 96.81 90 GLU A O 1
ATOM 741 N N . TYR A 1 91 ? -4.957 0.849 19.599 1.00 97.06 91 TYR A N 1
ATOM 742 C CA . TYR A 1 91 ? -6.363 1.202 19.444 1.00 97.06 91 TYR A CA 1
ATOM 743 C C . TYR A 1 91 ? -7.273 -0.029 19.375 1.00 97.06 91 TYR A C 1
ATOM 745 O O . TYR A 1 91 ? -8.311 -0.060 20.033 1.00 97.06 91 TYR A O 1
ATOM 753 N N . ILE A 1 92 ? -6.866 -1.087 18.662 1.00 97.06 92 ILE A N 1
ATOM 754 C CA . ILE A 1 92 ? -7.599 -2.365 18.662 1.00 97.06 92 ILE A CA 1
ATOM 755 C C . ILE A 1 92 ? -7.695 -2.929 20.087 1.00 97.06 92 ILE A C 1
ATOM 757 O O . ILE A 1 92 ? -8.771 -3.361 20.502 1.00 97.06 92 ILE A O 1
ATOM 761 N N . GLN A 1 93 ? -6.602 -2.899 20.857 1.00 97.00 93 GLN A N 1
ATOM 762 C CA . GLN A 1 93 ? -6.600 -3.373 22.246 1.00 97.00 93 GLN A CA 1
ATOM 763 C C . GLN A 1 93 ? -7.514 -2.534 23.143 1.00 97.00 93 GLN A C 1
ATOM 765 O O . GLN A 1 93 ? -8.259 -3.093 23.943 1.00 97.00 93 GLN A O 1
ATOM 770 N N . GLN A 1 94 ? -7.484 -1.207 23.010 1.00 96.38 94 GLN A N 1
ATOM 771 C CA . GLN A 1 94 ? -8.351 -0.305 23.769 1.00 96.38 94 GLN A CA 1
ATOM 772 C C . GLN A 1 94 ? -9.830 -0.578 23.476 1.00 96.38 94 GLN A C 1
ATOM 774 O O . GLN A 1 94 ? -10.607 -0.759 24.410 1.00 96.38 94 GLN A O 1
ATOM 779 N N . LEU A 1 95 ? -10.211 -0.680 22.197 1.00 96.00 95 LEU A N 1
ATOM 780 C CA . LEU A 1 95 ? -11.583 -1.012 21.805 1.00 96.00 95 LEU A CA 1
ATOM 781 C C . LEU A 1 95 ? -12.009 -2.390 22.325 1.00 96.00 95 LEU A C 1
ATOM 783 O O . LEU A 1 95 ? -13.126 -2.531 22.811 1.00 96.00 95 LEU A O 1
ATOM 787 N N . SER A 1 96 ? -11.115 -3.382 22.283 1.00 95.75 96 SER A N 1
ATOM 788 C CA . SER A 1 96 ? -11.390 -4.726 22.814 1.00 95.75 96 SER A CA 1
ATOM 789 C C . SER A 1 96 ? -11.663 -4.686 24.320 1.00 95.75 96 SER A C 1
ATOM 791 O O . SER A 1 96 ? -12.672 -5.219 24.766 1.00 95.75 96 SER A O 1
ATOM 793 N N . ARG A 1 97 ? -10.841 -3.959 25.095 1.00 94.50 97 ARG A N 1
ATOM 794 C CA . ARG A 1 97 ? -11.051 -3.775 26.543 1.00 94.50 97 ARG A CA 1
ATOM 795 C C . ARG A 1 97 ? -12.370 -3.075 26.856 1.00 94.50 97 ARG A C 1
ATOM 797 O O . ARG A 1 97 ? -13.042 -3.460 27.804 1.00 94.50 97 ARG A O 1
ATOM 804 N N . ILE A 1 98 ? -12.738 -2.049 26.083 1.00 95.50 98 ILE A N 1
ATOM 805 C CA . ILE A 1 98 ? -14.018 -1.345 26.263 1.00 95.50 98 ILE A CA 1
ATOM 806 C C . ILE A 1 98 ? -15.181 -2.315 26.028 1.00 95.50 98 ILE A C 1
ATOM 808 O O . ILE A 1 98 ? -16.098 -2.370 26.840 1.00 95.50 98 ILE A O 1
ATOM 812 N N . LEU A 1 99 ? -15.125 -3.122 24.965 1.00 94.12 99 LEU A N 1
ATOM 813 C CA . LEU A 1 99 ? -16.153 -4.125 24.677 1.00 94.12 99 LEU A CA 1
ATOM 814 C C . LEU A 1 99 ? -16.226 -5.214 25.758 1.00 94.12 99 LEU A C 1
ATOM 816 O O . LEU A 1 99 ? -17.319 -5.586 26.165 1.00 94.12 99 LEU A O 1
ATOM 820 N N . GLU A 1 100 ? -15.090 -5.691 26.268 1.00 90.81 100 GLU A N 1
ATOM 821 C CA . GLU A 1 100 ? -15.037 -6.652 27.379 1.00 90.81 100 GLU A CA 1
ATOM 822 C C . GLU A 1 100 ? -15.619 -6.072 28.671 1.00 90.81 100 GLU A C 1
ATOM 824 O O . GLU A 1 100 ? -16.356 -6.757 29.370 1.00 90.81 100 GLU A O 1
ATOM 829 N N . GLN A 1 101 ? -15.347 -4.803 28.981 1.00 85.44 101 GLN A N 1
ATOM 830 C CA . GLN A 1 101 ? -15.923 -4.125 30.147 1.00 85.44 101 GLN A CA 1
ATOM 831 C C . GLN A 1 101 ? -17.435 -3.909 29.997 1.00 85.44 101 GLN A C 1
ATOM 833 O O . GLN A 1 101 ? -18.165 -4.014 30.979 1.00 85.44 101 GLN A O 1
ATOM 838 N N . CYS A 1 102 ? -17.917 -3.649 28.778 1.00 79.31 102 CYS A N 1
ATOM 839 C CA . CYS A 1 102 ? -19.347 -3.543 28.487 1.00 79.31 102 CYS A CA 1
ATOM 840 C C . CYS A 1 102 ? -20.065 -4.903 28.496 1.00 79.31 102 CYS A C 1
ATOM 842 O O . CYS A 1 102 ? -21.232 -4.962 28.876 1.00 79.31 102 CYS A O 1
ATOM 844 N N . ASN A 1 103 ? -19.387 -5.985 28.105 1.00 70.75 103 ASN A N 1
ATOM 845 C CA . ASN A 1 103 ? -19.942 -7.342 28.093 1.00 70.75 103 ASN A CA 1
ATOM 846 C C . ASN A 1 103 ? -19.768 -8.069 29.440 1.00 70.75 103 ASN A C 1
ATOM 848 O O . ASN A 1 103 ? -20.511 -8.998 29.742 1.00 70.75 103 ASN A O 1
ATOM 852 N N . GLY A 1 104 ? -18.808 -7.635 30.258 1.00 55.91 104 GLY A N 1
ATOM 853 C CA . GLY A 1 104 ? -18.400 -8.229 31.533 1.00 55.91 104 GLY A CA 1
ATOM 854 C C . GLY A 1 104 ? -19.338 -7.978 32.713 1.00 55.91 104 GLY A C 1
ATOM 855 O O . GLY A 1 104 ? -18.979 -8.288 33.847 1.00 55.91 104 GLY A O 1
ATOM 856 N N . SER A 1 105 ? -20.553 -7.476 32.476 1.00 53.97 105 SER A N 1
ATOM 857 C CA . SER A 1 105 ? -21.679 -7.763 33.371 1.00 53.97 105 SER A CA 1
ATOM 858 C C . SER A 1 105 ? -22.204 -9.200 33.221 1.00 53.97 105 SER A C 1
ATOM 860 O O . SER A 1 105 ? -23.060 -9.588 34.006 1.00 53.97 105 SER A O 1
ATOM 862 N N . ASN A 1 106 ? -21.663 -10.014 32.303 1.00 53.19 106 ASN A N 1
ATOM 863 C CA . ASN A 1 106 ? -21.894 -11.458 32.254 1.00 53.19 106 ASN A CA 1
ATOM 864 C C . ASN A 1 106 ? -20.579 -12.249 32.109 1.00 53.19 106 ASN A C 1
ATOM 866 O O . ASN A 1 106 ? -19.995 -12.308 31.034 1.00 53.19 106 ASN A O 1
ATOM 870 N N . GLU A 1 107 ? -20.199 -12.886 33.220 1.00 49.66 107 GLU A N 1
ATOM 871 C CA . GLU A 1 107 ? -19.426 -14.131 33.358 1.00 49.66 107 GLU A CA 1
ATOM 872 C C . GLU A 1 107 ? -17.964 -14.198 32.859 1.00 49.66 107 GLU A C 1
ATOM 874 O O . GLU A 1 107 ? -17.593 -13.915 31.722 1.00 49.66 107 GLU A O 1
ATOM 879 N N . ARG A 1 108 ? -17.121 -14.646 33.792 1.00 51.56 108 ARG A N 1
ATOM 880 C CA . ARG A 1 108 ? -15.694 -14.952 33.669 1.00 51.56 108 ARG A CA 1
ATOM 881 C C . ARG A 1 108 ? -15.530 -16.267 32.900 1.00 51.56 108 ARG A C 1
ATOM 883 O O . ARG A 1 108 ? -16.226 -17.216 33.223 1.00 51.56 108 ARG A O 1
ATOM 890 N N . ASP A 1 109 ? -14.586 -16.347 31.963 1.00 43.41 109 ASP A N 1
ATOM 891 C CA . ASP A 1 109 ? -13.490 -17.331 32.023 1.00 43.41 109 ASP A CA 1
ATOM 892 C C . ASP A 1 109 ? -12.601 -17.292 30.774 1.00 43.41 109 ASP A C 1
ATOM 894 O O . ASP A 1 109 ? -13.053 -17.188 29.634 1.00 43.41 109 ASP A O 1
ATOM 898 N N . GLY A 1 110 ? -11.293 -17.372 31.015 1.00 50.25 110 GLY A N 1
ATOM 899 C CA . GLY A 1 110 ? -10.273 -17.471 29.984 1.00 50.25 110 GLY A CA 1
ATOM 900 C C . GLY A 1 110 ? -10.149 -18.893 29.442 1.00 50.25 110 GLY A C 1
ATOM 901 O O . GLY A 1 110 ? -10.076 -19.855 30.202 1.00 50.25 110 GLY A O 1
ATOM 902 N N . GLN A 1 111 ? -10.019 -19.014 28.121 1.00 44.69 111 GLN A N 1
ATOM 903 C CA . GLN A 1 111 ? -9.515 -20.224 27.478 1.00 44.69 111 GLN A CA 1
ATOM 904 C C . GLN A 1 111 ? -8.394 -19.881 26.497 1.00 44.69 111 GLN A C 1
ATOM 906 O O . GLN A 1 111 ? -8.558 -19.152 25.519 1.00 44.69 111 GLN A O 1
ATOM 911 N N . THR A 1 112 ? -7.226 -20.442 26.790 1.00 47.16 112 THR A N 1
ATOM 912 C CA . THR A 1 112 ? -6.065 -20.540 25.913 1.00 47.16 112 THR A CA 1
ATOM 913 C C . THR A 1 112 ? -6.422 -21.410 24.708 1.00 47.16 112 THR A C 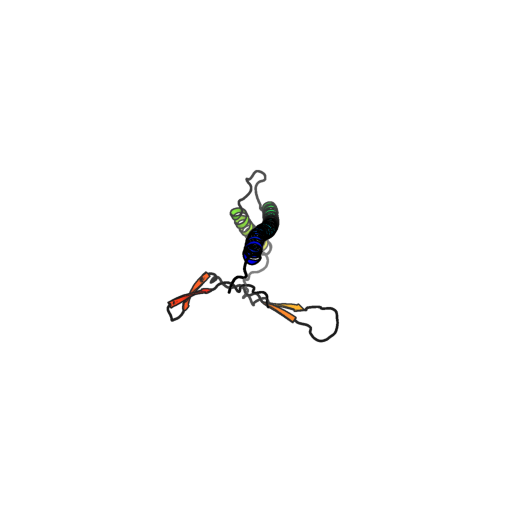1
ATOM 915 O O . THR A 1 112 ? -6.596 -22.619 24.845 1.00 47.16 112 THR A O 1
ATOM 918 N N . VAL A 1 113 ? -6.543 -20.802 23.528 1.00 48.34 113 VAL A N 1
ATOM 919 C CA . VAL A 1 113 ? -6.795 -21.521 22.272 1.00 48.34 113 VAL A CA 1
ATOM 920 C C . VAL A 1 113 ? -5.483 -22.130 21.770 1.00 48.34 113 VAL A C 1
ATOM 922 O O . VAL A 1 113 ? -4.634 -21.428 21.2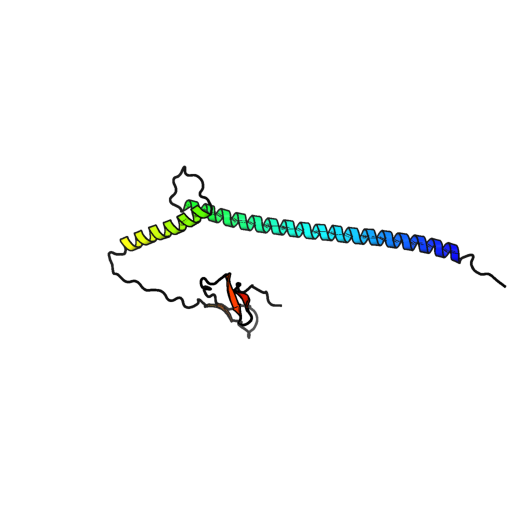18 1.00 48.34 113 VAL A O 1
ATOM 925 N N . ASP A 1 114 ? -5.325 -23.436 21.970 1.00 44.97 114 ASP A N 1
ATOM 926 C CA . ASP A 1 114 ? -4.287 -24.253 21.339 1.00 44.97 114 ASP A CA 1
ATOM 927 C C . ASP A 1 114 ? -4.556 -24.319 19.820 1.00 44.97 114 ASP A C 1
ATOM 929 O O . ASP A 1 114 ? -5.626 -24.741 19.374 1.00 44.97 114 ASP A O 1
ATOM 933 N N . GLN A 1 115 ? -3.633 -23.801 19.003 1.00 54.59 115 GLN A N 1
ATOM 934 C CA . GLN A 1 115 ? -3.832 -23.653 17.555 1.00 54.59 115 GLN A CA 1
ATOM 935 C C . GLN A 1 115 ? -3.454 -24.940 16.810 1.00 54.59 115 GLN A C 1
ATOM 937 O O . GLN A 1 115 ? -2.288 -25.169 16.493 1.00 54.59 115 GLN A O 1
ATOM 942 N N . GLN A 1 116 ? -4.457 -25.740 16.442 1.00 48.03 116 GLN A N 1
ATOM 943 C CA . GLN A 1 116 ? -4.337 -26.738 15.371 1.00 48.03 116 GLN A CA 1
ATOM 944 C C . GLN A 1 116 ? -4.024 -26.045 14.024 1.00 48.03 116 GLN A C 1
ATOM 946 O O . GLN A 1 116 ? -4.580 -24.976 13.745 1.00 48.03 116 GLN A O 1
ATOM 951 N N . PRO A 1 117 ? -3.154 -26.606 13.159 1.00 55.69 117 PRO A N 1
ATOM 952 C CA . PRO A 1 117 ? -2.806 -25.975 11.888 1.00 55.69 117 PRO A CA 1
ATOM 953 C C . PRO A 1 117 ? -4.000 -25.984 10.922 1.00 55.69 117 PRO A C 1
ATOM 955 O O . PRO A 1 117 ? -4.495 -27.038 10.521 1.00 55.69 117 PRO A O 1
ATOM 958 N N . SER A 1 118 ? -4.448 -24.792 10.518 1.00 66.06 118 SER A N 1
ATOM 959 C CA . SER A 1 118 ? -5.529 -24.619 9.547 1.00 66.06 118 SER A CA 1
ATOM 960 C C . SER A 1 118 ? -5.107 -25.182 8.185 1.00 66.06 118 SER A C 1
ATOM 962 O O . SER A 1 118 ? -4.165 -24.692 7.559 1.00 66.06 118 SER A O 1
ATOM 964 N N . THR A 1 119 ? -5.798 -26.225 7.726 1.00 72.19 119 THR A N 1
ATOM 965 C CA . THR A 1 119 ? -5.619 -26.793 6.383 1.00 72.19 119 THR A CA 1
ATOM 966 C C . THR A 1 119 ? -6.843 -26.456 5.542 1.00 72.19 119 THR A C 1
ATOM 968 O O . THR A 1 119 ? -7.959 -26.804 5.918 1.00 72.19 119 THR A O 1
ATOM 971 N N . LEU A 1 120 ? -6.642 -25.777 4.411 1.00 68.19 120 LEU A N 1
ATOM 972 C CA . LEU A 1 120 ? -7.683 -25.565 3.408 1.00 68.19 120 LEU A CA 1
ATOM 973 C C . LEU A 1 120 ? -7.596 -26.628 2.319 1.00 68.19 120 LEU A C 1
ATOM 975 O O . LEU A 1 120 ? -6.517 -26.915 1.801 1.00 68.19 120 LEU A O 1
ATOM 979 N N . LEU A 1 121 ? -8.752 -27.161 1.933 1.00 75.25 121 LEU A N 1
ATOM 980 C CA . LEU A 1 121 ? -8.897 -28.062 0.798 1.00 75.25 121 LEU A CA 1
ATOM 981 C C . LEU A 1 121 ? -9.489 -27.285 -0.379 1.00 75.25 121 LEU A C 1
ATOM 983 O O . LEU A 1 121 ? -10.568 -26.708 -0.259 1.00 75.25 121 LEU A O 1
ATOM 987 N N . ILE A 1 122 ? -8.783 -27.264 -1.509 1.00 73.31 122 ILE A N 1
ATOM 988 C CA . ILE A 1 122 ? -9.234 -26.618 -2.744 1.00 73.31 122 ILE A CA 1
ATOM 989 C C . ILE A 1 122 ? -9.486 -27.699 -3.795 1.00 73.31 122 ILE A C 1
ATOM 991 O O . ILE A 1 122 ? -8.577 -28.446 -4.160 1.00 73.31 122 ILE A O 1
ATOM 995 N N . SER A 1 123 ? -10.717 -27.761 -4.301 1.00 69.62 123 SER A N 1
ATOM 996 C CA . SER A 1 123 ? -11.094 -28.621 -5.426 1.00 69.62 123 SER A CA 1
ATOM 997 C C . SER A 1 123 ? -10.849 -27.891 -6.745 1.00 69.62 123 SER A C 1
ATOM 999 O O . SER A 1 123 ? -11.407 -26.818 -6.970 1.00 69.62 123 SER A O 1
ATOM 10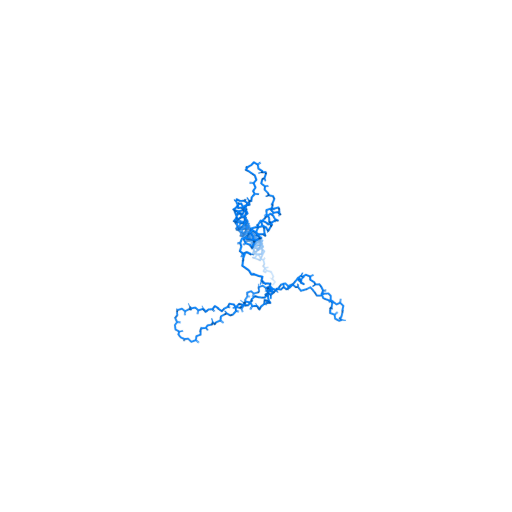01 N N . SER A 1 124 ? -10.035 -28.464 -7.633 1.00 66.31 124 SER A N 1
ATOM 1002 C CA . SER A 1 124 ? -9.893 -27.957 -9.002 1.00 66.31 124 SER A CA 1
ATOM 1003 C C . SER A 1 124 ? -11.087 -28.416 -9.847 1.00 66.31 124 SER A C 1
ATOM 1005 O O . SER A 1 124 ? -11.216 -29.596 -10.167 1.00 66.31 124 SER A O 1
ATOM 1007 N N . THR A 1 125 ? -11.988 -27.492 -10.190 1.00 62.91 125 THR A N 1
ATOM 1008 C CA . THR A 1 125 ? -13.068 -27.731 -11.158 1.00 62.91 125 THR A CA 1
ATOM 1009 C C . THR A 1 125 ? -12.557 -27.422 -12.562 1.00 62.91 125 THR A C 1
ATOM 1011 O O . THR A 1 125 ? -12.814 -26.346 -13.103 1.00 62.91 125 THR A O 1
ATOM 1014 N N . ASN A 1 126 ? -11.799 -28.345 -13.152 1.00 58.69 126 ASN A N 1
ATOM 1015 C CA . ASN A 1 126 ? -11.594 -28.308 -14.596 1.00 58.69 126 ASN A CA 1
ATOM 1016 C C . ASN A 1 126 ? -12.812 -28.978 -15.230 1.00 58.69 126 ASN A C 1
ATOM 1018 O O . ASN A 1 126 ? -12.954 -30.199 -15.205 1.00 58.69 126 ASN A O 1
ATOM 1022 N N . ASP A 1 127 ? -13.724 -28.143 -15.717 1.00 54.50 127 ASP A N 1
ATOM 1023 C CA . ASP A 1 127 ? -14.852 -28.553 -16.540 1.00 54.50 127 ASP A CA 1
ATOM 1024 C C . ASP A 1 127 ? -14.314 -29.143 -17.846 1.00 54.50 127 ASP A C 1
ATOM 1026 O O . ASP A 1 127 ? -13.870 -28.399 -18.720 1.00 54.50 127 ASP A O 1
ATOM 1030 N N . SER A 1 128 ? -14.224 -30.475 -17.904 1.00 54.38 128 SER A N 1
ATOM 1031 C CA . SER A 1 128 ? -14.336 -31.344 -19.088 1.00 54.38 128 SER A CA 1
ATOM 1032 C C . SER A 1 128 ? -13.790 -32.741 -18.757 1.00 54.38 128 SER A C 1
ATOM 1034 O O . SER A 1 128 ? -12.584 -32.942 -18.656 1.00 54.38 128 SER A O 1
ATOM 1036 N N . HIS A 1 129 ? -14.707 -33.706 -18.659 1.00 51.84 129 HIS A N 1
ATOM 1037 C CA . HIS A 1 129 ? -14.506 -35.160 -18.612 1.00 51.84 129 HIS A CA 1
ATOM 1038 C C . HIS A 1 129 ? -13.814 -35.785 -17.379 1.00 51.84 129 HIS A C 1
ATOM 1040 O O . HIS A 1 129 ? -12.630 -35.633 -17.097 1.00 51.84 129 HIS A O 1
ATOM 1046 N N . GLU A 1 130 ? -14.637 -36.569 -16.679 1.00 56.25 130 GLU A N 1
ATOM 1047 C CA . GLU A 1 130 ? -14.375 -37.504 -15.586 1.00 56.25 130 GLU A CA 1
ATOM 1048 C C . GLU A 1 130 ? -12.971 -38.139 -15.559 1.00 56.25 130 GLU A C 1
ATOM 1050 O O . GLU A 1 130 ? -12.577 -38.838 -16.494 1.00 56.25 130 GLU A O 1
ATOM 1055 N N . ARG A 1 131 ? -12.299 -37.979 -14.402 1.00 54.66 131 ARG A N 1
ATOM 1056 C CA . ARG A 1 131 ? -11.511 -38.988 -13.638 1.00 54.66 131 ARG A CA 1
ATOM 1057 C C . ARG A 1 131 ? -10.290 -38.445 -12.883 1.00 54.66 131 ARG A C 1
ATOM 1059 O O . ARG A 1 131 ? -9.489 -39.241 -12.400 1.00 54.66 131 ARG A O 1
ATOM 1066 N N . ASN A 1 132 ? -10.134 -37.134 -12.690 1.00 52.75 132 ASN A N 1
ATOM 1067 C CA . ASN A 1 132 ? -9.126 -36.644 -11.739 1.00 52.75 132 ASN A CA 1
ATOM 1068 C C . ASN A 1 132 ? -9.513 -35.310 -11.085 1.00 52.75 132 ASN A C 1
ATOM 1070 O O . ASN A 1 132 ? -9.064 -34.238 -11.482 1.00 52.75 132 ASN A O 1
ATOM 1074 N N . THR A 1 133 ? -10.351 -35.373 -10.049 1.00 54.88 133 THR A N 1
ATOM 1075 C CA . THR A 1 133 ? -10.557 -34.246 -9.133 1.00 54.88 133 THR A CA 1
ATOM 1076 C C . THR A 1 133 ? -9.318 -34.137 -8.247 1.00 54.88 133 THR A C 1
ATOM 1078 O O . THR A 1 133 ? -9.244 -34.742 -7.180 1.00 54.88 133 THR A O 1
ATOM 1081 N N . ALA A 1 134 ? -8.297 -33.417 -8.708 1.00 63.50 134 ALA A N 1
ATOM 1082 C CA . ALA A 1 134 ? -7.130 -33.145 -7.882 1.00 63.50 134 ALA A CA 1
ATOM 1083 C C . ALA A 1 134 ? -7.564 -32.248 -6.710 1.00 63.50 134 ALA A C 1
ATOM 1085 O O . ALA A 1 134 ? -7.857 -31.062 -6.890 1.00 63.50 134 ALA A O 1
ATOM 1086 N N . MET A 1 135 ? -7.654 -32.828 -5.513 1.00 65.31 135 MET A N 1
ATOM 1087 C CA . MET A 1 135 ? -7.810 -32.066 -4.279 1.00 65.31 135 MET A CA 1
ATOM 1088 C C . MET A 1 135 ? -6.439 -31.551 -3.853 1.00 65.31 135 MET A C 1
ATOM 1090 O O . MET A 1 135 ? -5.528 -32.330 -3.578 1.00 65.31 135 MET A O 1
ATOM 1094 N N . LEU A 1 136 ? -6.291 -30.230 -3.800 1.00 74.56 136 LEU A N 1
ATOM 1095 C CA . LEU A 1 136 ? -5.076 -29.586 -3.320 1.00 74.56 136 LEU A CA 1
ATOM 1096 C C . LEU A 1 136 ? -5.277 -29.196 -1.857 1.00 74.56 136 LEU A C 1
ATOM 1098 O O . LEU A 1 136 ? -6.123 -28.360 -1.537 1.00 74.56 136 LEU A O 1
ATOM 1102 N N . ALA A 1 137 ? -4.494 -29.806 -0.969 1.00 72.94 137 ALA A N 1
ATOM 1103 C CA . ALA A 1 137 ? -4.438 -29.424 0.435 1.00 72.94 137 ALA A CA 1
ATOM 1104 C C . ALA A 1 137 ? -3.355 -28.359 0.633 1.00 72.94 137 ALA A C 1
ATOM 1106 O O . ALA A 1 137 ? -2.169 -28.610 0.412 1.00 72.94 137 ALA A O 1
ATOM 1107 N N . LEU A 1 138 ? -3.761 -27.167 1.064 1.00 71.94 138 LEU A N 1
ATOM 1108 C CA . LEU A 1 138 ? -2.858 -26.110 1.501 1.00 71.94 138 LEU A CA 1
ATOM 1109 C C . LEU A 1 138 ? -2.899 -26.057 3.022 1.00 71.94 138 LEU A C 1
ATOM 1111 O O . LEU A 1 138 ? -3.891 -25.628 3.608 1.00 71.94 138 LEU A O 1
ATOM 1115 N N . SER A 1 139 ? -1.816 -26.485 3.663 1.00 67.19 139 SER A N 1
ATOM 1116 C CA . SER A 1 139 ? -1.621 -26.273 5.092 1.00 67.19 139 SER A CA 1
ATOM 1117 C C . SER A 1 139 ? -0.641 -25.130 5.313 1.00 67.19 139 SER A C 1
ATOM 1119 O O . SER A 1 139 ? 0.413 -25.039 4.676 1.00 67.19 139 SER A O 1
ATOM 1121 N N . TRP A 1 140 ? -0.988 -24.244 6.237 1.00 67.69 140 TRP A N 1
ATOM 1122 C CA . TRP A 1 140 ? -0.037 -23.318 6.824 1.00 67.69 140 TRP A CA 1
ATOM 1123 C C . TRP A 1 140 ? -0.045 -23.540 8.326 1.00 67.69 140 TRP A C 1
ATOM 1125 O O . TRP A 1 140 ? -1.080 -23.540 8.989 1.00 67.69 140 TRP A O 1
ATOM 1135 N N . SER A 1 141 ? 1.138 -23.741 8.878 1.00 56.91 141 SER A N 1
ATOM 1136 C CA . SER A 1 141 ? 1.345 -23.633 10.309 1.00 56.91 141 SER A CA 1
ATOM 1137 C C . SER A 1 141 ? 2.030 -22.305 10.579 1.00 56.91 141 SER A C 1
ATOM 1139 O O . SER A 1 141 ? 2.851 -21.825 9.791 1.00 56.91 141 SER A O 1
ATOM 1141 N N . LYS A 1 142 ? 1.688 -21.688 11.708 1.00 50.41 142 LYS A N 1
ATOM 1142 C CA . LYS A 1 142 ? 2.469 -20.587 12.253 1.00 50.41 142 LYS A CA 1
ATOM 1143 C C . LYS A 1 142 ? 3.845 -21.164 12.596 1.00 50.41 142 LYS A C 1
ATOM 1145 O O . LYS A 1 142 ? 3.980 -21.876 13.588 1.00 50.41 142 LYS A O 1
ATOM 1150 N N . ILE A 1 143 ? 4.856 -20.935 11.751 1.00 57.97 143 ILE A N 1
ATOM 1151 C CA . ILE A 1 143 ? 6.238 -21.232 12.139 1.00 57.97 143 ILE A CA 1
ATOM 1152 C C . ILE A 1 143 ? 6.522 -20.361 13.367 1.00 57.97 143 ILE A C 1
ATOM 1154 O O . ILE A 1 143 ? 6.506 -19.135 13.287 1.00 57.97 143 ILE A O 1
ATOM 1158 N N . SER A 1 144 ? 6.689 -21.029 14.509 1.00 60.00 144 SER A N 1
ATOM 1159 C CA . SER A 1 144 ? 7.066 -20.449 15.800 1.00 60.00 144 SER A CA 1
ATOM 1160 C C . SER A 1 144 ? 8.314 -19.568 15.676 1.00 60.00 144 SER A C 1
ATOM 1162 O O . SER A 1 144 ? 9.117 -19.771 14.766 1.00 60.00 144 SER A O 1
ATOM 1164 N N . ASP A 1 145 ? 8.497 -18.671 16.652 1.00 55.41 145 ASP A N 1
ATOM 1165 C CA . ASP A 1 145 ? 9.519 -17.613 16.842 1.00 55.41 145 ASP A CA 1
ATOM 1166 C C . ASP A 1 145 ? 11.016 -17.971 16.634 1.00 55.41 145 ASP A C 1
ATOM 1168 O O . ASP A 1 145 ? 11.901 -17.183 16.949 1.00 55.41 145 ASP A O 1
ATOM 1172 N N . ARG A 1 146 ? 11.338 -19.144 16.078 1.00 53.91 146 ARG A N 1
ATOM 1173 C CA . ARG A 1 146 ? 12.685 -19.604 15.708 1.00 53.91 146 ARG A CA 1
ATOM 1174 C C . ARG A 1 146 ? 13.046 -19.352 14.237 1.00 53.91 146 ARG A C 1
ATOM 1176 O O . ARG A 1 146 ? 14.011 -19.926 13.733 1.00 53.91 146 ARG A O 1
ATOM 1183 N N . TYR A 1 147 ? 12.306 -18.498 13.527 1.00 55.22 147 TYR A N 1
ATOM 1184 C CA . TYR A 1 147 ? 12.736 -18.009 12.213 1.00 55.22 147 TYR A CA 1
ATOM 1185 C C . TYR A 1 147 ? 14.041 -17.213 12.365 1.00 55.22 147 TYR A C 1
ATOM 1187 O O . TYR A 1 147 ? 14.107 -16.265 13.144 1.00 55.22 147 TYR A O 1
ATOM 1195 N N . GLY A 1 148 ? 15.094 -17.619 11.652 1.00 56.62 148 GLY A N 1
ATOM 1196 C CA . GLY A 1 148 ? 16.425 -17.015 11.792 1.00 56.62 148 GLY A CA 1
ATOM 1197 C C . GLY A 1 148 ? 17.268 -17.559 12.953 1.00 56.62 148 GLY A C 1
ATOM 1198 O O . GLY A 1 148 ? 18.386 -17.092 13.159 1.00 56.62 148 GLY A O 1
ATOM 1199 N N . SER A 1 149 ? 16.793 -18.572 13.689 1.00 60.84 149 SER A N 1
ATOM 1200 C CA . SER A 1 149 ? 17.650 -19.303 14.629 1.00 60.84 149 SER A CA 1
ATOM 1201 C C . SER A 1 149 ? 18.674 -20.158 13.877 1.00 60.84 149 SER A C 1
ATOM 1203 O O . SER A 1 149 ? 18.359 -20.817 12.883 1.00 60.84 149 SER A O 1
ATOM 1205 N N . THR A 1 150 ? 19.913 -20.141 14.366 1.00 63.97 150 THR A N 1
ATOM 1206 C CA . THR A 1 150 ? 21.013 -20.953 13.837 1.00 63.97 150 THR A CA 1
ATOM 1207 C C . THR A 1 150 ? 21.152 -22.212 14.683 1.00 63.97 150 THR A C 1
ATOM 1209 O O . THR A 1 150 ? 21.420 -22.120 15.878 1.00 63.97 150 THR A O 1
ATOM 1212 N N . ILE A 1 151 ? 20.983 -23.382 14.073 1.00 69.81 151 ILE A N 1
ATOM 1213 C CA . ILE A 1 151 ? 21.227 -24.682 14.705 1.00 69.81 151 ILE A CA 1
ATOM 1214 C C . ILE A 1 151 ? 22.617 -25.142 14.280 1.00 69.81 151 ILE A C 1
ATOM 1216 O O . ILE A 1 151 ? 22.954 -25.077 13.100 1.00 69.81 151 ILE A O 1
ATOM 1220 N N . ARG A 1 152 ? 23.446 -25.582 15.228 1.00 65.88 152 ARG A N 1
ATOM 1221 C CA . ARG A 1 152 ? 24.716 -26.238 14.903 1.00 65.88 152 ARG A CA 1
ATOM 1222 C C . ARG A 1 152 ? 24.462 -27.736 14.811 1.00 65.88 152 ARG A C 1
ATOM 1224 O O . ARG A 1 152 ? 24.004 -28.324 15.784 1.00 65.88 152 ARG A O 1
ATOM 1231 N N . ASP A 1 153 ? 24.752 -28.330 13.659 1.00 69.31 153 ASP A N 1
ATOM 1232 C CA . ASP A 1 153 ? 24.801 -29.790 13.542 1.00 69.31 153 ASP A CA 1
ATOM 1233 C C . ASP A 1 153 ? 25.960 -30.334 14.406 1.00 69.31 153 ASP A C 1
ATOM 1235 O O . ASP A 1 153 ? 26.896 -29.600 14.726 1.00 69.31 153 ASP A O 1
ATOM 1239 N N . GLU A 1 154 ? 25.960 -31.632 14.723 1.00 67.88 154 GLU A N 1
ATOM 1240 C CA . GLU A 1 154 ? 26.998 -32.328 15.523 1.00 67.88 154 GLU A CA 1
ATOM 1241 C C . GLU A 1 154 ? 28.434 -32.150 14.985 1.00 67.88 154 GLU A C 1
ATOM 1243 O O . GLU A 1 154 ? 29.416 -32.348 15.691 1.00 67.88 154 GLU A O 1
ATOM 1248 N N . ARG A 1 155 ? 28.558 -31.723 13.724 1.00 68.31 155 ARG A N 1
ATOM 1249 C CA . ARG A 1 155 ? 29.815 -31.393 13.036 1.00 68.31 155 ARG A CA 1
ATOM 1250 C C . ARG A 1 155 ? 30.211 -29.911 13.138 1.00 68.31 155 ARG A C 1
ATOM 1252 O O . ARG A 1 155 ? 31.102 -29.466 12.425 1.00 68.31 155 ARG A O 1
ATOM 1259 N N . GLY A 1 156 ? 29.522 -29.122 13.965 1.00 65.75 156 GLY A N 1
ATOM 1260 C CA . GLY A 1 156 ? 29.780 -27.693 14.178 1.00 65.75 156 GLY A CA 1
ATOM 1261 C C . GLY A 1 156 ? 29.291 -26.766 13.059 1.00 65.75 156 GLY A C 1
ATOM 1262 O O . GLY A 1 156 ? 29.505 -25.556 13.133 1.00 65.75 156 GLY A O 1
ATOM 1263 N N . VAL A 1 157 ? 28.617 -27.297 12.033 1.00 65.69 157 VAL A N 1
ATOM 1264 C CA . VAL A 1 157 ? 28.126 -26.508 10.896 1.00 65.69 157 VAL A CA 1
ATOM 1265 C C . VAL A 1 157 ? 26.838 -25.787 11.281 1.00 65.69 157 VAL A C 1
ATOM 1267 O O . VAL A 1 157 ? 25.838 -26.414 11.626 1.00 65.69 157 VAL A O 1
ATOM 1270 N N . ALA A 1 158 ? 26.868 -24.459 11.206 1.00 64.94 158 ALA A N 1
ATOM 1271 C CA . ALA A 1 158 ? 25.719 -23.595 11.432 1.00 64.94 158 ALA A CA 1
ATOM 1272 C C . ALA A 1 158 ? 24.720 -23.690 10.264 1.00 64.94 158 ALA A C 1
ATOM 1274 O O . ALA A 1 158 ? 25.020 -23.275 9.145 1.00 64.94 158 ALA A O 1
ATOM 1275 N N . ARG A 1 159 ? 23.515 -24.202 10.529 1.00 62.06 159 ARG A N 1
ATOM 1276 C CA . ARG A 1 159 ? 22.371 -24.198 9.612 1.00 62.06 159 ARG A CA 1
ATOM 1277 C C . ARG A 1 159 ? 21.303 -23.235 10.120 1.00 62.06 159 ARG A C 1
ATOM 1279 O O . ARG A 1 159 ? 20.803 -23.376 11.233 1.00 62.06 159 ARG A O 1
ATOM 1286 N N . ALA A 1 160 ? 20.946 -22.255 9.297 1.00 61.41 160 ALA A N 1
ATOM 1287 C CA . ALA A 1 160 ? 19.827 -21.361 9.574 1.00 61.41 160 ALA A CA 1
ATOM 1288 C C . ALA A 1 160 ? 18.520 -21.996 9.081 1.00 61.41 160 ALA A C 1
ATOM 1290 O O . ALA A 1 160 ? 18.454 -22.481 7.951 1.00 61.41 160 ALA A O 1
ATOM 1291 N N . GLN A 1 161 ? 17.469 -21.967 9.903 1.00 61.25 161 GLN A N 1
ATOM 1292 C CA . GLN A 1 161 ? 16.129 -22.316 9.433 1.00 61.25 161 GLN A CA 1
ATOM 1293 C C . GLN A 1 161 ? 15.557 -21.137 8.634 1.00 61.25 161 GLN A C 1
ATOM 1295 O O . GLN A 1 161 ? 15.126 -20.132 9.205 1.00 61.25 161 GLN A O 1
ATOM 1300 N N . CYS A 1 162 ? 15.586 -21.245 7.306 1.00 55.75 162 CYS A N 1
ATOM 1301 C CA . CYS A 1 162 ? 14.912 -20.323 6.397 1.00 55.75 162 CYS A CA 1
ATOM 1302 C C . CYS A 1 162 ? 13.523 -20.857 6.011 1.00 55.75 162 CYS A C 1
ATOM 1304 O O . CYS A 1 162 ? 13.249 -22.056 6.086 1.00 55.75 162 CYS A O 1
ATOM 1306 N N . ALA A 1 163 ? 12.618 -19.949 5.637 1.00 60.34 163 ALA A N 1
ATOM 1307 C CA . ALA A 1 163 ? 11.272 -20.309 5.201 1.00 60.34 163 ALA A CA 1
ATOM 1308 C C . ALA A 1 163 ? 11.317 -21.269 3.999 1.00 60.34 163 ALA A C 1
ATOM 1310 O O . ALA A 1 163 ? 12.241 -21.208 3.186 1.00 60.34 163 ALA A O 1
ATOM 1311 N N . LYS A 1 164 ? 10.287 -22.117 3.855 1.00 56.31 164 LYS A N 1
ATOM 1312 C CA . LYS A 1 164 ? 10.077 -22.917 2.640 1.00 56.31 164 LYS A CA 1
ATOM 1313 C C . LYS A 1 164 ? 9.928 -21.956 1.455 1.00 56.31 164 LYS A C 1
ATOM 1315 O O . LYS A 1 164 ? 8.910 -21.283 1.320 1.00 56.31 164 LYS A O 1
ATOM 1320 N N . ILE A 1 165 ? 10.976 -21.851 0.642 1.00 54.88 165 ILE A N 1
ATOM 1321 C CA . ILE A 1 165 ? 10.977 -21.077 -0.599 1.00 54.88 165 ILE A CA 1
ATOM 1322 C C . ILE A 1 165 ? 9.973 -21.745 -1.541 1.00 54.88 165 ILE A C 1
ATOM 1324 O O . ILE A 1 165 ? 10.020 -22.957 -1.738 1.00 54.88 165 ILE A O 1
ATOM 1328 N N . TRP A 1 166 ? 9.052 -20.966 -2.108 1.00 42.75 166 TRP A N 1
ATOM 1329 C CA . TRP A 1 166 ? 8.174 -21.455 -3.166 1.00 42.75 166 TRP A CA 1
ATOM 1330 C C . TRP A 1 166 ? 9.020 -21.702 -4.419 1.00 42.75 166 TRP A C 1
ATOM 1332 O O . TRP A 1 166 ? 9.396 -20.766 -5.123 1.00 42.75 166 TRP A O 1
ATOM 1342 N N . THR A 1 167 ? 9.369 -22.962 -4.658 1.00 44.03 167 THR A N 1
ATOM 1343 C CA . THR A 1 167 ? 9.897 -23.436 -5.937 1.00 44.03 167 THR A CA 1
ATOM 1344 C C . THR A 1 167 ? 8.713 -23.833 -6.820 1.00 44.03 167 THR A C 1
ATOM 1346 O O . THR A 1 167 ? 8.039 -24.811 -6.483 1.00 44.03 167 THR A O 1
ATOM 1349 N N . PRO A 1 168 ? 8.412 -23.109 -7.913 1.00 40.22 168 PRO A N 1
ATOM 1350 C CA . PRO A 1 168 ? 7.446 -23.591 -8.892 1.00 40.22 168 PRO A CA 1
ATOM 1351 C C . PRO A 1 168 ? 7.947 -24.920 -9.464 1.00 40.22 168 PRO A C 1
ATOM 1353 O O . PRO A 1 168 ? 9.120 -25.025 -9.827 1.00 40.22 168 PRO A O 1
ATOM 1356 N N . GLY A 1 169 ? 7.074 -25.929 -9.487 1.00 51.47 169 GLY A N 1
ATOM 1357 C CA . GLY A 1 169 ? 7.380 -27.235 -10.066 1.00 51.47 169 GLY A CA 1
ATOM 1358 C C . GLY A 1 169 ? 7.745 -27.108 -11.545 1.00 51.47 169 GLY A C 1
ATOM 1359 O O . GLY A 1 169 ? 7.097 -26.359 -12.279 1.00 51.47 169 GLY A O 1
ATOM 1360 N N . ILE A 1 170 ? 8.807 -27.814 -11.926 1.00 40.34 170 ILE A N 1
ATOM 1361 C CA . ILE A 1 170 ? 9.163 -28.165 -13.308 1.00 40.34 170 ILE A CA 1
ATOM 1362 C C . ILE A 1 170 ? 8.376 -29.406 -13.708 1.00 40.34 170 ILE A C 1
ATOM 1364 O O . ILE A 1 170 ? 8.226 -30.285 -12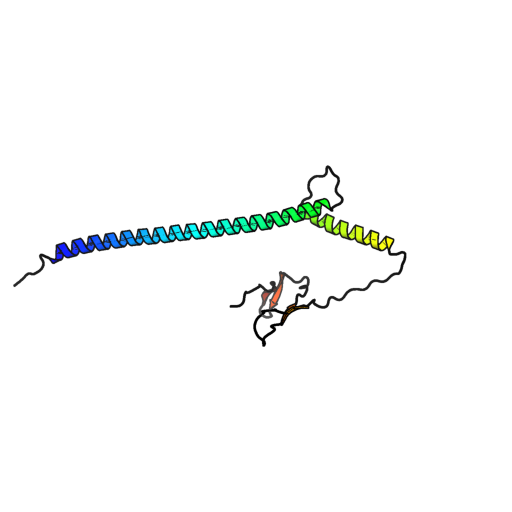.828 1.00 40.34 170 ILE A O 1
#

Sequence (170 aa):
MQSSDGFSFKRMYVDHIHRNASVGNACMAIRRRKEKSSEVMNRQRKAANERERKRMCSINKGFDKLRLRLPTMPYEKKLSKMDTLKQAIEYIQQLSRILEQCNGSNERDGQTVDQQPSTLLISSTNDSHERNTAMLALSWSKISDRYGSTIRDERGVARAQCAKIWTPGI

Secondary structure (DSSP, 8-state):
-----TTHHHHHHHHHHHHHHHHHHHHHHHHHHHHHHHHHHHHHHHHHHHHHHHHHHHHHHHHHHHHTTS---TTSPPPPHHHHHHHHHHHHHHHHHHHHHHHTTS------------EEEEE----SSSS---EEEEE-----S-TTPEEEPTTS-EEE----------

pLDDT: mean 72.81, std 18.52, range [38.72, 98.56]

Radius of gyration: 34.9 Å; chains: 1; bounding box: 81×58×100 Å

Organism: Parascaris univalens (NCBI:txid6257)